Protein AF-A0A7V9GEY4-F1 (afdb_monomer_lite)

pLDDT: mean 82.8, std 13.48, range [38.94, 95.38]

Radius of gyration: 15.76 Å; chains: 1; bounding box: 34×38×44 Å

Structure (mmCIF, N/CA/C/O backbone):
data_AF-A0A7V9GEY4-F1
#
_entry.id   AF-A0A7V9GEY4-F1
#
loop_
_atom_site.group_PDB
_atom_site.id
_atom_site.type_symbol
_atom_site.label_atom_id
_atom_site.label_alt_id
_atom_site.label_comp_id
_atom_site.label_asym_id
_atom_site.label_entity_id
_atom_site.label_seq_id
_atom_site.pdbx_PDB_ins_code
_atom_site.Cartn_x
_atom_site.Cartn_y
_atom_site.Cartn_z
_atom_site.occupancy
_atom_site.B_iso_or_equiv
_atom_site.auth_seq_id
_atom_site.auth_comp_id
_atom_site.auth_asym_id
_atom_site.auth_atom_id
_atom_site.pdbx_PDB_model_num
ATOM 1 N N . MET A 1 1 ? 24.020 24.009 -26.865 1.00 38.94 1 MET A N 1
ATOM 2 C CA . MET A 1 1 ? 23.546 24.296 -25.497 1.00 38.94 1 MET A CA 1
ATOM 3 C C . MET A 1 1 ? 22.520 23.239 -25.158 1.00 38.94 1 MET A C 1
ATOM 5 O O . MET A 1 1 ? 21.375 23.372 -25.557 1.00 38.94 1 MET A O 1
ATOM 9 N N . THR A 1 2 ? 22.962 22.140 -24.557 1.00 47.91 2 THR A N 1
ATOM 10 C CA . THR A 1 2 ? 22.075 21.074 -24.083 1.00 47.91 2 THR A CA 1
ATOM 11 C C . THR A 1 2 ? 21.641 21.484 -22.682 1.00 47.91 2 THR A C 1
ATOM 13 O O . THR A 1 2 ? 22.507 21.685 -21.830 1.00 47.91 2 THR A O 1
ATOM 16 N N . GLU A 1 3 ? 20.345 21.709 -22.462 1.00 53.84 3 GLU A N 1
ATOM 17 C CA . GLU A 1 3 ? 19.809 21.880 -21.107 1.00 53.84 3 GLU A CA 1
ATOM 18 C C . GLU A 1 3 ? 20.249 20.689 -20.240 1.00 53.84 3 GLU A C 1
ATOM 20 O O . GLU A 1 3 ? 20.260 19.554 -20.734 1.00 53.84 3 GLU A O 1
ATOM 25 N N . PRO A 1 4 ? 20.668 20.910 -18.982 1.00 57.25 4 PRO A N 1
ATOM 26 C CA . PRO A 1 4 ? 20.991 19.802 -18.101 1.00 57.25 4 PRO A CA 1
ATOM 27 C C . PRO A 1 4 ? 19.718 18.981 -17.884 1.00 57.25 4 PRO A C 1
ATOM 29 O O . PRO A 1 4 ? 18.686 19.526 -17.494 1.00 57.25 4 PRO A O 1
ATOM 32 N N . ALA A 1 5 ? 19.796 17.677 -18.162 1.00 65.06 5 ALA A N 1
ATOM 33 C CA . ALA A 1 5 ? 18.721 16.739 -17.875 1.00 65.06 5 ALA A CA 1
ATOM 34 C C . ALA A 1 5 ? 18.314 16.885 -16.404 1.00 65.06 5 ALA A C 1
ATOM 36 O O . ALA A 1 5 ? 19.161 16.844 -15.508 1.00 65.06 5 ALA A O 1
ATOM 37 N N . GLU A 1 6 ? 17.026 17.115 -16.173 1.00 69.56 6 GLU A N 1
ATOM 38 C CA . GLU A 1 6 ? 16.479 17.311 -14.840 1.00 69.56 6 GLU A CA 1
ATOM 39 C C . GLU A 1 6 ? 16.824 16.101 -13.944 1.00 69.56 6 GLU A C 1
ATOM 41 O O . GLU A 1 6 ? 16.736 14.959 -14.411 1.00 69.56 6 GLU A O 1
ATOM 46 N N . PRO A 1 7 ? 17.236 16.300 -12.675 1.00 71.44 7 PRO A N 1
ATOM 47 C CA . PRO A 1 7 ? 17.509 15.182 -11.782 1.00 71.44 7 PRO A CA 1
ATOM 48 C C . PRO A 1 7 ? 16.271 14.285 -11.690 1.00 71.44 7 PRO A C 1
ATOM 50 O O . PRO A 1 7 ? 15.170 14.784 -11.461 1.00 71.44 7 PRO A O 1
ATOM 53 N N . ALA A 1 8 ? 16.440 12.964 -11.811 1.00 71.94 8 ALA A N 1
ATOM 54 C CA . ALA A 1 8 ? 15.327 12.003 -11.796 1.00 71.94 8 ALA A CA 1
ATOM 55 C C . ALA A 1 8 ? 14.408 12.156 -10.564 1.00 71.94 8 ALA A C 1
ATOM 57 O O . ALA A 1 8 ? 13.204 11.943 -10.645 1.00 71.94 8 ALA A O 1
ATOM 58 N N . TRP A 1 9 ? 14.968 12.603 -9.436 1.00 75.81 9 TRP A N 1
ATOM 59 C CA . TRP A 1 9 ? 14.229 12.930 -8.217 1.00 75.81 9 TRP A CA 1
ATOM 60 C C . TRP A 1 9 ? 13.323 14.167 -8.350 1.00 75.81 9 TRP A C 1
ATOM 62 O O . TRP A 1 9 ? 12.238 14.207 -7.780 1.00 75.81 9 TRP A O 1
ATOM 72 N N . THR A 1 10 ? 13.736 15.187 -9.103 1.00 83.56 10 THR A N 1
ATOM 73 C CA . THR A 1 10 ? 12.925 16.394 -9.319 1.00 83.56 10 THR A CA 1
ATOM 74 C C . THR A 1 10 ? 11.763 16.106 -10.267 1.00 83.56 10 THR A C 1
ATOM 76 O O . THR A 1 10 ? 10.643 16.530 -9.985 1.00 83.56 10 THR A O 1
ATOM 79 N N . ALA A 1 11 ? 11.997 15.300 -11.308 1.00 79.12 11 ALA A N 1
ATOM 80 C CA . ALA A 1 11 ? 10.933 14.781 -12.164 1.00 79.12 11 ALA A CA 1
ATOM 81 C C . ALA A 1 11 ? 9.921 13.942 -11.358 1.00 79.12 11 ALA A C 1
ATOM 83 O O . ALA A 1 11 ? 8.718 14.169 -11.458 1.00 79.12 11 ALA A O 1
ATOM 84 N N . LEU A 1 12 ? 10.413 13.064 -10.474 1.00 75.19 12 LEU A N 1
ATOM 85 C CA . LEU A 1 12 ? 9.590 12.267 -9.559 1.00 75.19 12 LEU A CA 1
ATOM 86 C C . LEU A 1 12 ? 8.729 13.143 -8.637 1.00 75.19 12 LEU A C 1
ATOM 88 O O . LEU A 1 12 ? 7.526 12.928 -8.513 1.00 75.19 12 LEU A O 1
ATOM 92 N N . LEU A 1 13 ? 9.331 14.144 -7.990 1.00 83.69 13 LEU A N 1
ATOM 93 C CA . LEU A 1 13 ? 8.601 15.046 -7.099 1.00 83.69 13 LEU A CA 1
ATOM 94 C C . LEU A 1 13 ? 7.536 15.853 -7.848 1.00 83.69 13 LEU A C 1
ATOM 96 O O . LEU A 1 13 ? 6.443 16.042 -7.322 1.00 83.69 13 LEU A O 1
ATOM 100 N N . ARG A 1 14 ? 7.829 16.311 -9.070 1.00 81.25 14 ARG A N 1
ATOM 101 C CA . ARG A 1 14 ? 6.854 17.024 -9.908 1.00 81.25 14 ARG A CA 1
ATOM 102 C C . ARG A 1 14 ? 5.678 16.137 -10.294 1.00 81.25 14 ARG A C 1
ATOM 104 O O . ARG A 1 14 ? 4.545 16.598 -10.206 1.00 81.25 14 ARG A O 1
ATOM 111 N N . GLU A 1 15 ? 5.929 14.883 -10.660 1.00 79.00 15 GLU A N 1
ATOM 112 C CA . GLU A 1 15 ? 4.873 13.918 -10.980 1.00 79.00 15 GLU A CA 1
ATOM 113 C C . GLU A 1 15 ? 3.974 13.656 -9.760 1.00 79.00 15 GLU A C 1
ATOM 115 O O . GLU A 1 15 ? 2.754 13.765 -9.861 1.00 79.00 15 GLU A O 1
ATOM 120 N N . ILE A 1 16 ? 4.566 13.441 -8.578 1.00 75.31 16 ILE A N 1
ATOM 121 C CA . ILE A 1 16 ? 3.821 13.272 -7.318 1.00 75.31 16 ILE A CA 1
ATOM 122 C C . ILE A 1 16 ? 2.949 14.501 -7.013 1.00 75.31 16 ILE A C 1
ATOM 124 O O . ILE A 1 16 ? 1.782 14.355 -6.650 1.00 75.31 16 ILE A O 1
ATOM 128 N N . ILE A 1 17 ? 3.493 15.713 -7.167 1.00 76.50 17 ILE A N 1
ATOM 129 C CA . ILE A 1 17 ? 2.765 16.967 -6.908 1.00 76.50 17 ILE A CA 1
ATOM 130 C C . ILE A 1 17 ? 1.625 17.167 -7.916 1.00 76.50 17 ILE A C 1
ATOM 132 O O . ILE A 1 17 ? 0.539 17.588 -7.521 1.00 76.50 17 ILE A O 1
ATOM 136 N N . SER A 1 18 ? 1.850 16.851 -9.196 1.00 71.62 18 SER A N 1
ATOM 137 C CA . SER A 1 18 ? 0.827 16.951 -10.244 1.00 71.62 18 SER A CA 1
ATOM 138 C C . SER A 1 18 ? -0.358 16.033 -9.947 1.00 71.62 18 SER A C 1
ATOM 140 O O . SER A 1 18 ? -1.504 16.471 -9.986 1.00 71.62 18 SER A O 1
ATOM 142 N N . ILE A 1 19 ? -0.084 14.784 -9.559 1.00 65.81 19 ILE A N 1
ATOM 143 C CA . ILE A 1 19 ? -1.118 13.789 -9.245 1.00 65.81 19 ILE A CA 1
ATOM 144 C C . ILE A 1 19 ? -1.886 14.183 -7.977 1.00 65.81 19 ILE A C 1
ATOM 146 O O . ILE A 1 19 ? -3.114 14.141 -7.961 1.00 65.81 19 ILE A O 1
ATOM 150 N N . ALA A 1 20 ? -1.190 14.653 -6.936 1.00 63.56 20 ALA A N 1
ATOM 151 C CA . ALA A 1 20 ? -1.826 15.127 -5.705 1.00 63.56 20 ALA A CA 1
ATOM 152 C C . ALA A 1 20 ? -2.714 16.374 -5.911 1.00 63.56 20 ALA A C 1
ATOM 154 O O . ALA A 1 20 ? -3.627 16.611 -5.121 1.00 63.56 20 ALA A O 1
ATOM 155 N N . GLY A 1 21 ? -2.447 17.177 -6.949 1.00 59.56 21 GLY A N 1
ATOM 156 C CA . GLY A 1 21 ? -3.256 18.341 -7.322 1.00 59.56 21 GLY A CA 1
ATOM 157 C C . GLY A 1 21 ? -4.485 18.015 -8.181 1.00 59.56 21 GLY A C 1
ATOM 158 O O . GLY A 1 21 ? -5.441 18.792 -8.185 1.00 59.56 21 GLY A O 1
ATOM 159 N N . GLU A 1 22 ? -4.477 16.880 -8.887 1.00 55.34 22 GLU A N 1
ATOM 160 C CA . GLU A 1 22 ? -5.509 16.492 -9.861 1.00 55.34 22 GLU A CA 1
ATOM 161 C C . GLU A 1 22 ? -6.452 15.389 -9.350 1.00 55.34 22 GLU A C 1
ATOM 163 O O . GLU A 1 22 ? -7.631 15.357 -9.721 1.00 55.34 22 GLU A O 1
ATOM 168 N N . GLU A 1 23 ? -5.990 14.520 -8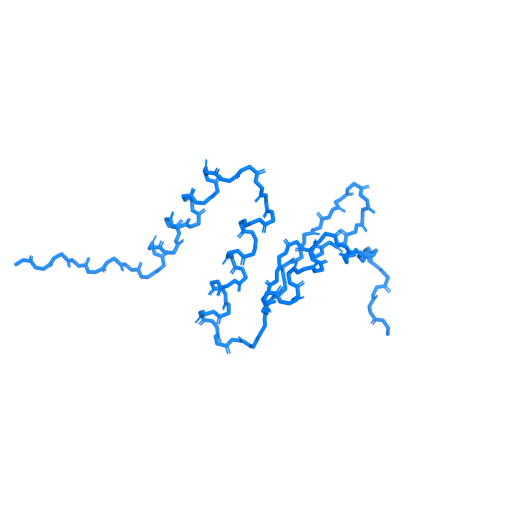.448 1.00 53.50 23 GLU A N 1
ATOM 169 C CA . GLU A 1 23 ? -6.786 13.416 -7.915 1.00 53.50 23 GLU A CA 1
ATOM 170 C C . GLU A 1 23 ? -7.409 13.744 -6.552 1.00 53.50 23 GLU A C 1
ATOM 172 O O . GLU A 1 23 ? -6.742 13.898 -5.534 1.00 53.50 23 GLU A O 1
ATOM 177 N N . ARG A 1 24 ? -8.746 13.741 -6.505 1.00 59.00 24 ARG A N 1
ATOM 178 C CA . ARG A 1 24 ? -9.521 13.682 -5.251 1.00 59.00 24 ARG A CA 1
ATOM 179 C C . ARG A 1 24 ? -9.536 12.281 -4.612 1.00 59.00 24 ARG A C 1
ATOM 181 O O . ARG A 1 24 ? -10.244 12.088 -3.628 1.00 59.00 24 ARG A O 1
ATOM 188 N N . ASP A 1 25 ? -8.800 11.312 -5.161 1.00 77.12 25 ASP A N 1
ATOM 189 C CA . ASP A 1 25 ? -8.760 9.927 -4.684 1.00 77.12 25 ASP A CA 1
ATOM 190 C C . ASP A 1 25 ? -7.354 9.546 -4.201 1.00 77.12 25 ASP A C 1
ATOM 192 O O . ASP A 1 25 ? -6.471 9.205 -4.986 1.00 77.12 25 ASP A O 1
ATOM 196 N N . LEU A 1 26 ? -7.172 9.562 -2.877 1.00 82.75 26 LEU A N 1
ATOM 197 C CA . LEU A 1 26 ? -5.943 9.140 -2.201 1.00 82.75 26 LEU A CA 1
ATOM 198 C C . LEU A 1 26 ? -5.483 7.739 -2.642 1.00 82.75 26 LEU A C 1
ATOM 200 O O . LEU A 1 26 ? -4.282 7.485 -2.686 1.00 82.75 26 LEU A O 1
ATOM 204 N N . ARG A 1 27 ? -6.399 6.824 -2.990 1.00 86.94 27 ARG A N 1
ATOM 205 C CA . ARG A 1 27 ? -6.018 5.469 -3.419 1.00 86.94 27 ARG A CA 1
ATOM 206 C C . ARG A 1 27 ? -5.255 5.474 -4.737 1.00 86.94 27 ARG A C 1
ATOM 208 O O . ARG A 1 27 ? -4.269 4.753 -4.868 1.00 86.94 27 ARG A O 1
ATOM 215 N N . SER A 1 28 ? -5.681 6.284 -5.704 1.00 85.62 28 SER A N 1
ATOM 216 C CA . SER A 1 28 ? -5.021 6.332 -7.010 1.00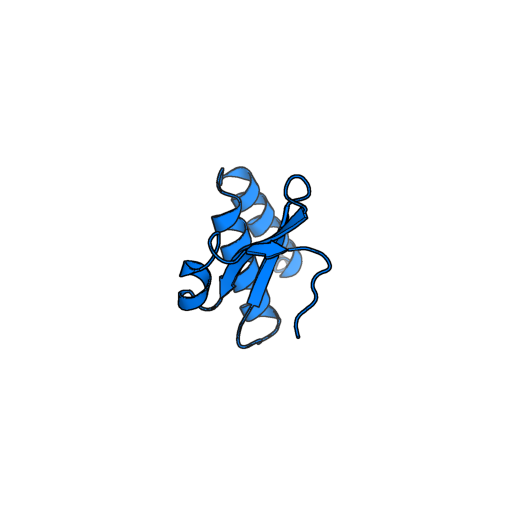 85.62 28 SER A CA 1
ATOM 217 C C . SER A 1 28 ? -3.601 6.903 -6.894 1.00 85.62 28 SER A C 1
ATOM 219 O O . SER A 1 28 ? -2.660 6.282 -7.400 1.00 85.62 28 SER A O 1
ATOM 221 N N . LEU A 1 29 ? -3.417 7.944 -6.071 1.00 88.12 29 LEU A N 1
ATOM 222 C CA . LEU A 1 29 ? -2.098 8.466 -5.710 1.00 88.12 29 LEU A CA 1
ATOM 223 C C . LEU A 1 29 ? -1.211 7.386 -5.070 1.00 88.12 29 LEU A C 1
ATOM 225 O O . LEU A 1 29 ? -0.076 7.184 -5.498 1.00 88.12 29 LEU A O 1
ATOM 229 N N . LEU A 1 30 ? -1.709 6.665 -4.059 1.00 91.81 30 LEU A N 1
ATOM 230 C CA . LEU A 1 30 ? -0.910 5.658 -3.346 1.00 91.81 30 LEU A CA 1
ATOM 231 C C . LEU A 1 30 ? -0.574 4.439 -4.216 1.00 91.81 30 LEU A C 1
ATOM 233 O O . LEU A 1 30 ? 0.527 3.897 -4.104 1.00 91.81 30 LEU A O 1
ATOM 237 N N . ARG A 1 31 ? -1.464 4.044 -5.130 1.00 91.25 31 ARG A N 1
ATOM 238 C CA . ARG A 1 31 ? -1.168 3.045 -6.165 1.00 91.25 31 ARG A CA 1
ATOM 239 C C . ARG A 1 31 ? -0.048 3.511 -7.094 1.00 91.25 31 ARG A C 1
ATOM 241 O O . ARG A 1 31 ? 0.851 2.733 -7.413 1.00 91.25 31 ARG A O 1
ATOM 248 N N . HIS A 1 32 ? -0.074 4.772 -7.525 1.00 89.81 32 HIS A N 1
ATOM 249 C CA . HIS A 1 32 ? 0.975 5.325 -8.386 1.00 89.81 32 HIS A CA 1
ATOM 250 C C . HIS A 1 32 ? 2.324 5.374 -7.662 1.00 89.81 32 HIS A C 1
ATOM 252 O O . HIS A 1 32 ? 3.341 4.946 -8.207 1.00 89.81 32 HIS A O 1
ATOM 258 N N . VAL A 1 33 ? 2.322 5.772 -6.387 1.00 91.38 33 VAL A N 1
ATOM 259 C CA . VAL A 1 33 ? 3.504 5.707 -5.514 1.00 91.38 33 VAL A CA 1
ATOM 260 C C . VAL A 1 33 ? 4.034 4.273 -5.397 1.00 91.38 33 VAL A C 1
ATOM 262 O O . VAL A 1 33 ? 5.235 4.065 -5.557 1.00 91.38 33 VAL A O 1
ATOM 265 N N . ALA A 1 34 ? 3.174 3.268 -5.193 1.00 93.06 34 ALA A N 1
ATOM 266 C CA . ALA A 1 34 ? 3.591 1.862 -5.124 1.00 93.06 34 ALA A CA 1
ATOM 267 C C . ALA A 1 34 ? 4.287 1.385 -6.415 1.00 93.06 34 ALA A C 1
ATOM 269 O O . ALA A 1 34 ? 5.286 0.662 -6.361 1.00 93.06 34 ALA A O 1
ATOM 270 N N . ARG A 1 35 ? 3.796 1.819 -7.584 1.00 91.75 35 ARG A N 1
ATOM 271 C CA . ARG A 1 35 ? 4.420 1.541 -8.892 1.00 91.75 35 ARG A CA 1
ATOM 272 C C . ARG A 1 35 ? 5.796 2.181 -9.017 1.00 91.75 35 ARG A C 1
ATOM 274 O O . ARG A 1 35 ? 6.742 1.510 -9.428 1.00 91.75 35 ARG A O 1
ATOM 281 N N . LEU A 1 36 ? 5.918 3.443 -8.617 1.00 90.69 36 LEU A N 1
ATOM 282 C CA . LEU A 1 36 ? 7.185 4.172 -8.639 1.00 90.69 36 LEU A CA 1
ATOM 283 C C . LEU A 1 36 ? 8.228 3.533 -7.711 1.00 90.69 36 LEU A C 1
ATOM 285 O O . LEU A 1 36 ? 9.379 3.359 -8.107 1.00 90.69 36 LEU A O 1
ATOM 289 N N . VAL A 1 37 ? 7.828 3.124 -6.503 1.00 91.81 37 VAL A N 1
ATOM 290 C CA . VAL A 1 37 ? 8.725 2.465 -5.539 1.00 91.81 37 VAL A CA 1
ATOM 291 C C . VAL A 1 37 ? 9.239 1.133 -6.077 1.00 91.81 37 VAL A C 1
ATOM 293 O O . VAL A 1 37 ? 10.440 0.879 -5.996 1.00 91.81 37 VAL A O 1
ATOM 296 N N . VAL A 1 38 ? 8.374 0.300 -6.663 1.00 94.62 38 VAL A N 1
ATOM 297 C CA . VAL A 1 38 ? 8.796 -0.959 -7.304 1.00 94.62 38 VAL A CA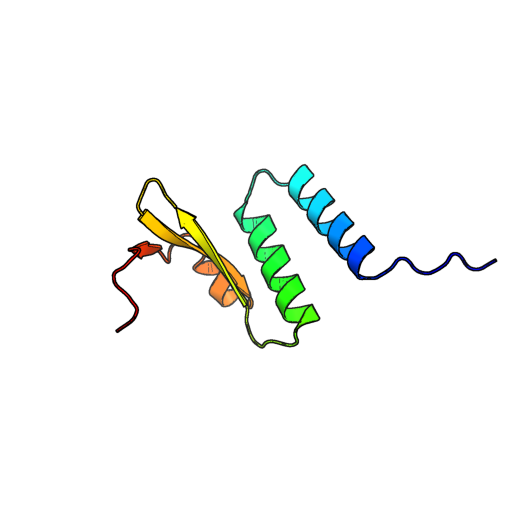 1
ATOM 298 C C . VAL A 1 38 ? 9.795 -0.693 -8.426 1.00 94.62 38 VAL A C 1
ATOM 300 O O . VAL A 1 38 ? 10.868 -1.294 -8.443 1.00 94.62 38 VAL A O 1
ATOM 303 N N . ALA A 1 39 ? 9.493 0.257 -9.316 1.00 90.94 39 ALA A N 1
ATOM 304 C CA . ALA A 1 39 ? 10.371 0.599 -10.432 1.00 90.94 39 ALA A CA 1
ATOM 305 C C . ALA A 1 39 ? 11.749 1.105 -9.968 1.00 90.94 39 ALA A C 1
ATOM 307 O O . ALA A 1 39 ? 12.761 0.807 -10.597 1.00 90.94 39 ALA A O 1
ATOM 308 N N . PHE A 1 40 ? 11.795 1.849 -8.860 1.00 92.75 40 PHE A N 1
ATOM 309 C CA . PHE A 1 40 ? 13.032 2.417 -8.326 1.00 92.75 40 PHE A CA 1
ATOM 310 C C . PHE A 1 40 ? 13.862 1.422 -7.506 1.00 92.75 40 PHE A C 1
ATOM 312 O O . PHE A 1 40 ? 15.089 1.444 -7.559 1.00 92.75 40 PHE A O 1
ATOM 319 N N . THR A 1 41 ? 13.208 0.557 -6.730 1.00 91.56 41 THR A N 1
ATOM 320 C CA . THR A 1 41 ? 13.885 -0.381 -5.816 1.00 91.56 41 THR A CA 1
ATOM 321 C C . THR A 1 41 ? 14.164 -1.745 -6.437 1.00 91.56 41 THR A C 1
ATOM 323 O O . THR A 1 41 ? 14.891 -2.534 -5.839 1.00 91.56 41 THR A O 1
ATOM 326 N N . ALA A 1 42 ? 13.595 -2.026 -7.614 1.00 92.38 42 ALA A N 1
ATOM 327 C CA . ALA A 1 42 ? 13.570 -3.352 -8.227 1.00 92.38 42 ALA A CA 1
ATOM 328 C C . ALA A 1 42 ? 12.962 -4.439 -7.314 1.00 92.38 42 ALA A C 1
ATOM 330 O O . ALA A 1 42 ? 13.299 -5.614 -7.437 1.00 92.38 42 ALA A O 1
ATOM 331 N N . ALA A 1 43 ? 12.077 -4.049 -6.391 1.00 93.25 43 ALA A N 1
ATOM 332 C CA . ALA A 1 43 ? 11.316 -4.981 -5.568 1.00 93.25 43 ALA A CA 1
ATOM 333 C C . ALA A 1 43 ? 10.232 -5.692 -6.392 1.00 93.25 43 ALA A C 1
ATOM 335 O O . ALA A 1 43 ? 9.666 -5.112 -7.314 1.00 93.25 43 ALA A O 1
ATOM 336 N N . ASP A 1 44 ? 9.876 -6.919 -6.012 1.00 93.19 44 ASP A N 1
ATOM 337 C CA . ASP A 1 44 ? 8.828 -7.685 -6.703 1.00 93.19 44 ASP A CA 1
ATOM 338 C C . ASP A 1 44 ? 7.407 -7.155 -6.429 1.00 93.19 44 ASP A C 1
ATOM 340 O O . ASP A 1 44 ? 6.483 -7.377 -7.215 1.00 93.19 44 ASP A O 1
ATOM 344 N N . ALA A 1 45 ? 7.217 -6.469 -5.298 1.00 93.50 45 ALA A N 1
ATOM 345 C CA . ALA A 1 45 ? 5.932 -5.941 -4.855 1.00 93.50 45 ALA A CA 1
ATOM 346 C C . ALA A 1 45 ? 6.108 -4.749 -3.902 1.00 93.50 45 ALA A C 1
ATOM 348 O O . ALA A 1 45 ? 7.116 -4.635 -3.202 1.00 93.50 45 ALA A O 1
ATOM 349 N N . CYS A 1 46 ? 5.094 -3.887 -3.828 1.00 95.19 46 CYS A N 1
ATOM 350 C CA . CYS A 1 46 ? 5.006 -2.823 -2.830 1.00 95.19 46 CYS A CA 1
ATOM 351 C C . CYS A 1 46 ? 3.575 -2.728 -2.298 1.00 95.19 46 CYS A C 1
ATOM 353 O O . CYS A 1 46 ? 2.618 -2.771 -3.066 1.00 95.19 46 CYS A O 1
ATOM 355 N N . PHE A 1 47 ? 3.435 -2.581 -0.979 1.00 95.38 47 PHE A N 1
ATOM 356 C CA . PHE A 1 47 ? 2.150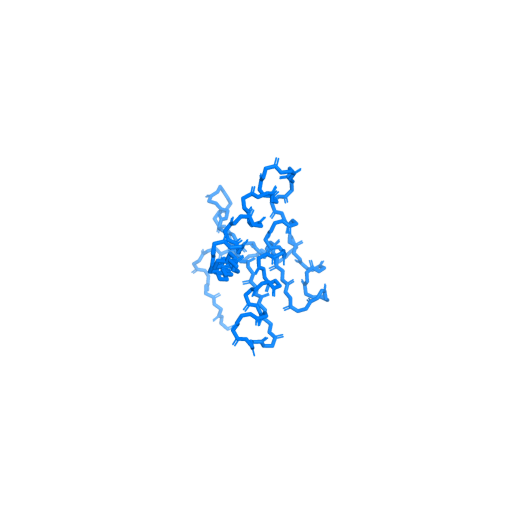 -2.443 -0.297 1.00 95.38 47 PHE A CA 1
ATOM 357 C C . PHE A 1 47 ? 2.164 -1.178 0.550 1.00 95.38 47 PHE A C 1
ATOM 359 O O . PHE A 1 47 ? 2.942 -1.056 1.499 1.00 95.38 47 PHE A O 1
ATOM 366 N N . VAL A 1 48 ? 1.286 -0.241 0.222 1.00 94.94 48 VAL A N 1
ATOM 367 C CA . VAL A 1 48 ? 1.178 1.042 0.904 1.00 94.94 48 VAL A CA 1
ATOM 368 C C . VAL A 1 48 ? 0.023 0.985 1.885 1.00 94.94 48 VAL A C 1
ATOM 370 O O . VAL A 1 48 ? -1.142 0.852 1.505 1.00 94.94 48 VAL A O 1
ATOM 373 N N . HIS A 1 49 ? 0.368 1.102 3.160 1.00 93.81 49 HIS A N 1
ATOM 374 C CA . HIS A 1 49 ? -0.575 1.056 4.260 1.00 93.81 49 HIS A CA 1
ATOM 375 C C . HIS A 1 49 ? -0.758 2.446 4.870 1.00 93.81 49 HIS A C 1
ATOM 377 O O . HIS A 1 49 ? 0.218 3.156 5.114 1.00 93.81 49 HIS A O 1
ATOM 383 N N . VAL A 1 50 ? -2.007 2.820 5.136 1.00 92.25 50 VAL A N 1
ATOM 384 C CA . VAL A 1 50 ? -2.372 4.069 5.812 1.00 92.25 50 VAL A CA 1
ATOM 385 C C . VAL A 1 50 ? -2.928 3.735 7.186 1.00 92.25 50 VAL A C 1
ATOM 387 O O . VAL A 1 50 ? -3.720 2.809 7.336 1.00 92.25 50 VAL A O 1
ATOM 390 N N . VAL A 1 51 ? -2.509 4.500 8.189 1.00 92.06 51 VAL A N 1
ATOM 391 C CA . VAL A 1 51 ? -3.042 4.384 9.547 1.00 92.06 51 VAL A CA 1
ATOM 392 C C . VAL A 1 51 ? -4.308 5.229 9.652 1.00 92.06 51 VAL A C 1
ATOM 394 O O . VAL A 1 51 ? -4.239 6.457 9.581 1.00 92.06 51 VAL A O 1
ATOM 397 N N . ASP A 1 52 ? -5.440 4.562 9.848 1.00 90.00 52 ASP A N 1
ATOM 398 C CA . ASP A 1 52 ? -6.710 5.165 10.236 1.00 90.00 52 ASP A CA 1
ATOM 399 C C . ASP A 1 52 ? -6.721 5.314 11.764 1.00 90.00 52 ASP A C 1
ATOM 401 O O . ASP A 1 52 ? -6.765 4.337 12.515 1.00 90.00 52 ASP A O 1
ATOM 405 N N . ARG A 1 53 ? -6.587 6.553 12.241 1.00 89.12 53 ARG A N 1
ATOM 406 C CA . ARG A 1 53 ? -6.500 6.847 13.680 1.00 89.12 53 ARG A CA 1
ATOM 407 C C . ARG A 1 53 ? -7.859 6.847 14.364 1.00 89.12 53 ARG A C 1
ATOM 409 O O . ARG A 1 53 ? -7.892 6.658 15.576 1.00 89.12 53 ARG A O 1
ATOM 416 N N . ASP A 1 54 ? -8.933 7.051 13.609 1.00 90.44 54 ASP A N 1
ATOM 417 C CA . ASP A 1 54 ? -10.283 7.098 14.159 1.00 90.44 54 ASP A CA 1
ATOM 418 C C . ASP A 1 54 ? -10.769 5.682 14.475 1.00 90.44 54 ASP A C 1
ATOM 420 O O . ASP A 1 54 ? -11.411 5.461 15.502 1.00 90.44 54 ASP A O 1
ATOM 424 N N . THR A 1 55 ? -10.396 4.708 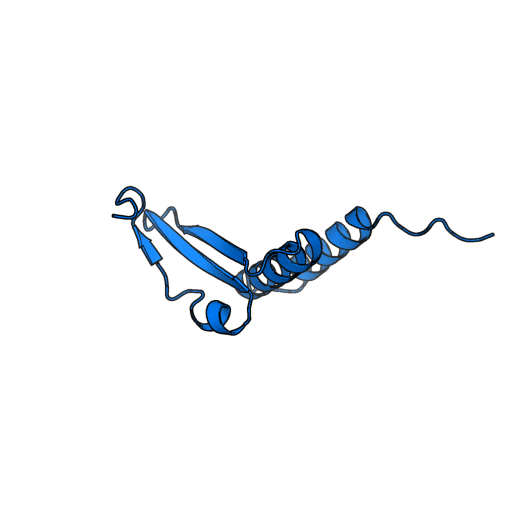13.638 1.00 90.12 55 THR A N 1
ATOM 425 C CA . THR A 1 55 ? -10.704 3.288 13.867 1.00 90.12 55 THR A CA 1
ATOM 426 C C . THR A 1 55 ? -9.566 2.498 14.513 1.00 90.12 55 THR A C 1
ATOM 428 O O . THR A 1 55 ? -9.772 1.348 14.890 1.00 90.12 55 THR A O 1
ATOM 431 N N . ALA A 1 56 ? -8.386 3.105 14.685 1.00 91.56 56 ALA A N 1
ATOM 432 C CA . ALA A 1 56 ? -7.165 2.442 15.148 1.00 91.56 56 ALA A CA 1
ATOM 433 C C . ALA A 1 56 ? -6.793 1.216 14.288 1.00 91.56 56 ALA A C 1
ATOM 435 O O . ALA A 1 56 ? -6.423 0.160 14.802 1.00 91.56 56 ALA A O 1
ATOM 436 N N . GLU A 1 57 ? -6.859 1.367 12.966 1.00 91.94 57 GLU A N 1
ATOM 437 C CA . GLU A 1 57 ? -6.563 0.306 12.001 1.00 91.94 57 GLU A CA 1
ATOM 438 C C . GLU A 1 57 ? -5.464 0.721 11.015 1.00 91.94 57 GLU A C 1
ATOM 440 O O . GLU A 1 57 ? -5.247 1.896 10.721 1.00 91.94 57 GLU A O 1
ATOM 445 N N . VAL A 1 58 ? -4.778 -0.272 10.459 1.00 92.25 58 VAL A N 1
ATOM 446 C CA . VAL A 1 58 ? -3.895 -0.141 9.302 1.00 92.25 58 VAL A CA 1
ATOM 447 C C . VAL A 1 58 ? -4.641 -0.650 8.080 1.00 92.25 58 VAL A C 1
ATOM 449 O O . VAL A 1 58 ? -5.020 -1.817 8.023 1.00 92.25 58 VAL A O 1
ATOM 452 N N . VAL A 1 59 ? -4.835 0.211 7.089 1.00 92.94 59 VAL A N 1
ATOM 453 C CA . VAL A 1 59 ? -5.595 -0.106 5.878 1.00 92.94 59 VAL A CA 1
ATOM 454 C C . VAL A 1 59 ? -4.649 -0.168 4.687 1.00 92.94 59 VAL A C 1
ATOM 456 O O . VAL A 1 59 ? -3.885 0.771 4.453 1.00 92.94 59 VAL A O 1
ATOM 459 N N . LEU A 1 60 ? -4.701 -1.250 3.908 1.00 94.38 60 LEU A N 1
ATOM 460 C CA . LEU A 1 60 ? -4.011 -1.305 2.618 1.00 94.38 60 LEU A CA 1
ATOM 461 C C . LEU A 1 60 ? -4.694 -0.329 1.658 1.00 94.38 60 LEU A C 1
ATOM 463 O O . LEU A 1 60 ? -5.871 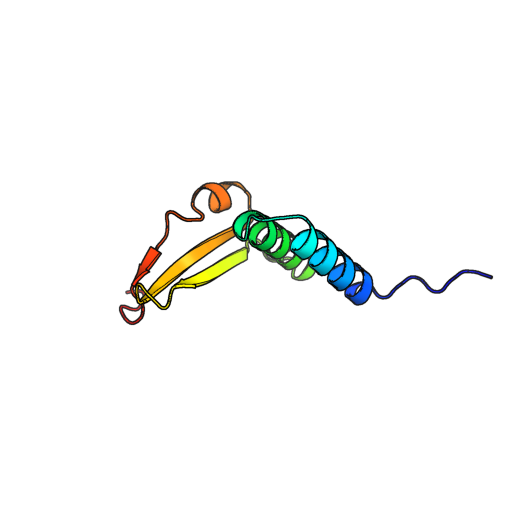-0.500 1.364 1.00 94.38 60 LEU A O 1
ATOM 467 N N . MET A 1 61 ? -3.980 0.674 1.155 1.00 93.38 61 MET A N 1
ATOM 468 C CA . MET A 1 61 ? -4.566 1.734 0.320 1.00 93.38 61 MET A CA 1
ATOM 469 C C . MET A 1 61 ? -3.972 1.830 -1.085 1.00 93.38 61 MET A C 1
ATOM 471 O O . MET A 1 61 ? -4.563 2.484 -1.939 1.00 93.38 61 MET A O 1
ATOM 475 N N . GLY A 1 62 ? -2.856 1.154 -1.345 1.00 93.81 62 GLY A N 1
ATOM 476 C CA . GLY A 1 62 ? -2.310 0.985 -2.688 1.00 93.81 62 GLY A CA 1
ATOM 477 C C . GLY A 1 62 ? -1.354 -0.195 -2.728 1.00 93.81 62 GLY A C 1
ATOM 478 O O . GLY A 1 62 ? -0.683 -0.477 -1.732 1.00 93.81 62 GLY A O 1
ATOM 479 N N . ALA A 1 63 ? -1.294 -0.901 -3.853 1.00 94.81 63 ALA A N 1
ATOM 480 C CA . ALA A 1 63 ? -0.369 -2.017 -3.994 1.00 94.81 63 ALA A CA 1
ATOM 481 C C . ALA A 1 63 ? 0.126 -2.231 -5.427 1.00 94.81 63 ALA A C 1
ATOM 483 O O . ALA A 1 63 ? -0.476 -1.791 -6.405 1.00 94.81 63 ALA A O 1
ATOM 484 N N . THR A 1 64 ? 1.226 -2.964 -5.538 1.00 93.94 64 THR A N 1
ATOM 485 C CA . THR A 1 64 ? 1.757 -3.514 -6.784 1.00 93.94 64 THR A CA 1
ATOM 486 C C . THR A 1 64 ? 2.227 -4.952 -6.570 1.00 93.94 64 THR A C 1
ATOM 488 O O . THR A 1 64 ? 2.836 -5.224 -5.533 1.00 93.94 64 THR A O 1
ATOM 491 N N . PRO A 1 65 ? 2.000 -5.877 -7.530 1.00 92.38 65 PRO A N 1
ATOM 492 C CA . PRO A 1 65 ? 1.289 -5.710 -8.813 1.00 92.38 65 PRO A CA 1
ATOM 493 C C . PRO A 1 65 ? -0.230 -5.460 -8.693 1.00 92.38 65 PRO A C 1
ATOM 495 O O . PRO A 1 65 ? -0.808 -5.674 -7.631 1.00 92.38 65 PRO A O 1
ATOM 498 N N . ASP A 1 66 ? -0.884 -5.062 -9.795 1.00 88.62 66 ASP A N 1
ATOM 499 C CA . ASP A 1 66 ? -2.304 -4.638 -9.849 1.00 88.62 66 ASP A CA 1
ATOM 500 C C . ASP A 1 66 ? -3.302 -5.650 -9.249 1.00 88.62 66 ASP A C 1
ATOM 502 O O . ASP A 1 66 ? -4.362 -5.273 -8.754 1.00 88.62 66 ASP A O 1
ATOM 506 N N . GLN A 1 67 ? -2.949 -6.937 -9.234 1.00 90.75 67 GLN A N 1
ATOM 507 C CA . GLN A 1 67 ? -3.726 -7.993 -8.578 1.00 90.75 67 GLN A CA 1
ATOM 508 C C . GLN A 1 67 ? -3.899 -7.776 -7.064 1.00 90.75 67 GLN A C 1
ATOM 510 O O . GLN A 1 67 ? -4.934 -8.136 -6.510 1.00 90.75 67 GLN A O 1
ATOM 515 N N . PHE A 1 68 ? -2.910 -7.176 -6.395 1.00 91.88 68 PHE A N 1
ATOM 516 C CA . PHE A 1 68 ? -2.995 -6.844 -4.973 1.00 91.88 68 PHE A CA 1
ATOM 517 C C . PHE A 1 68 ? -3.703 -5.513 -4.734 1.00 91.88 68 PHE A C 1
ATOM 519 O O . PHE A 1 68 ? -4.325 -5.336 -3.690 1.00 91.88 68 PHE A O 1
ATOM 526 N N . ASP A 1 69 ? -3.661 -4.592 -5.699 1.00 90.06 69 ASP A N 1
ATOM 527 C CA . ASP A 1 69 ? -4.359 -3.306 -5.592 1.00 90.06 69 ASP A CA 1
ATOM 528 C C . ASP A 1 69 ? -5.885 -3.479 -5.568 1.00 90.06 69 ASP A C 1
ATOM 530 O O . ASP A 1 69 ? -6.599 -2.705 -4.931 1.00 90.06 69 ASP A O 1
ATOM 534 N N . ALA A 1 70 ? -6.390 -4.565 -6.161 1.00 89.81 70 ALA A N 1
ATOM 535 C CA . ALA A 1 70 ? -7.791 -4.969 -6.054 1.00 89.81 70 ALA A CA 1
ATOM 536 C C . ALA A 1 70 ? -8.255 -5.221 -4.601 1.00 89.81 70 ALA A C 1
ATOM 538 O O . ALA A 1 70 ? -9.454 -5.176 -4.333 1.00 89.81 70 ALA A O 1
ATOM 539 N N . LEU A 1 71 ? -7.326 -5.465 -3.667 1.00 91.12 71 LEU A N 1
ATOM 540 C CA . LEU A 1 71 ? -7.592 -5.655 -2.234 1.00 91.12 71 LEU A CA 1
ATOM 541 C C . LEU A 1 71 ? -7.414 -4.359 -1.417 1.00 91.12 71 LEU A C 1
ATOM 543 O O . LEU A 1 71 ? -7.608 -4.346 -0.196 1.00 91.12 71 LEU A O 1
ATOM 547 N N . ALA A 1 72 ? -7.024 -3.255 -2.058 1.00 90.56 72 ALA A N 1
ATOM 548 C CA . ALA A 1 72 ? -6.862 -1.979 -1.377 1.00 90.56 72 ALA A CA 1
ATOM 549 C C . ALA A 1 72 ? -8.227 -1.427 -0.930 1.00 90.56 72 ALA A C 1
ATOM 551 O O . ALA A 1 72 ? -9.154 -1.287 -1.727 1.00 90.56 72 ALA A O 1
ATOM 552 N N . GLY A 1 73 ? -8.331 -1.082 0.351 1.00 89.12 73 GLY A N 1
ATOM 553 C CA . GLY A 1 73 ? -9.546 -0.660 1.045 1.00 89.12 73 GLY A CA 1
ATOM 554 C C . GLY A 1 73 ? -10.284 -1.803 1.748 1.00 89.12 73 GLY A C 1
ATOM 555 O O . GLY A 1 73 ? -11.066 -1.533 2.657 1.00 89.12 73 GLY A O 1
ATOM 556 N N . THR A 1 74 ? -10.020 -3.065 1.384 1.00 91.56 74 THR A N 1
ATOM 557 C CA . THR A 1 74 ? -10.660 -4.235 2.014 1.00 91.56 74 THR A CA 1
ATOM 558 C C . THR A 1 74 ? -9.809 -4.846 3.119 1.00 91.56 74 THR A C 1
ATOM 560 O O . THR A 1 74 ? -10.354 -5.361 4.091 1.00 91.56 74 THR A O 1
ATOM 563 N N . ILE A 1 75 ? -8.479 -4.798 2.988 1.00 90.75 75 ILE A N 1
ATOM 564 C CA . ILE A 1 75 ? -7.565 -5.285 4.026 1.00 90.75 75 ILE A CA 1
ATOM 565 C C . ILE A 1 75 ? -7.408 -4.198 5.087 1.00 90.75 75 ILE A C 1
ATOM 567 O O . ILE A 1 75 ? -6.818 -3.146 4.829 1.00 90.75 75 ILE A O 1
ATOM 571 N N . ARG A 1 76 ? -7.944 -4.477 6.276 1.00 91.44 76 ARG A N 1
ATOM 572 C CA . ARG A 1 76 ? -7.869 -3.633 7.470 1.00 91.44 76 ARG A CA 1
ATOM 573 C C . ARG A 1 76 ? -7.342 -4.489 8.613 1.00 91.44 76 ARG A C 1
ATOM 575 O O . ARG A 1 76 ? -7.852 -5.584 8.838 1.00 91.44 76 ARG A O 1
ATOM 582 N N . LEU A 1 77 ? -6.299 -4.019 9.283 1.00 90.50 77 LEU A N 1
ATOM 583 C CA . LEU A 1 77 ? -5.650 -4.723 10.383 1.00 90.50 77 LEU A CA 1
ATOM 584 C C . LEU A 1 77 ? -5.764 -3.875 11.653 1.00 90.50 77 LEU A C 1
ATOM 586 O O . LEU A 1 77 ? -5.336 -2.719 11.622 1.00 90.50 77 LEU A O 1
ATOM 590 N N . PRO A 1 78 ? -6.302 -4.403 12.763 1.00 88.75 78 PRO A N 1
ATOM 591 C CA . PRO A 1 78 ? -6.334 -3.673 14.023 1.00 88.75 78 PRO A CA 1
ATOM 592 C C . PRO A 1 78 ? -4.912 -3.375 14.511 1.00 88.75 78 PRO A C 1
ATOM 594 O O . PRO A 1 78 ? -4.015 -4.223 14.495 1.00 88.75 78 PRO A O 1
ATOM 597 N N . MET A 1 79 ? -4.689 -2.135 14.938 1.00 86.88 79 MET A N 1
ATOM 598 C CA . MET A 1 79 ? -3.401 -1.714 15.477 1.00 86.88 79 MET A CA 1
ATOM 599 C C . MET A 1 79 ? -3.130 -2.405 16.813 1.00 86.88 79 MET A C 1
ATOM 601 O O . MET A 1 79 ? -3.957 -2.388 17.718 1.00 86.88 79 MET A O 1
ATOM 605 N N . GLY A 1 80 ? -1.922 -2.950 16.965 1.00 82.00 80 GLY A N 1
ATOM 606 C CA . GLY A 1 80 ? -1.468 -3.543 18.226 1.00 82.00 80 GLY A CA 1
ATOM 607 C C . GLY A 1 80 ? -1.796 -5.025 18.412 1.00 82.00 80 GLY A C 1
ATOM 608 O O . GLY A 1 80 ? -1.334 -5.598 19.394 1.00 82.00 80 GLY A O 1
ATOM 609 N N . GLU A 1 81 ? -2.501 -5.668 17.477 1.00 70.06 81 GLU A N 1
ATOM 610 C CA . GLU A 1 81 ? -2.734 -7.122 17.542 1.00 70.06 81 GLU A CA 1
ATOM 611 C C . GLU A 1 81 ? -1.536 -7.955 17.050 1.00 70.06 81 GLU A C 1
ATOM 613 O O . GLU A 1 81 ? -1.421 -9.134 17.375 1.00 70.06 81 GLU A O 1
ATOM 618 N N . GLY A 1 82 ? -0.580 -7.332 16.351 1.00 62.75 82 GLY A N 1
ATOM 619 C CA . GLY A 1 82 ? 0.561 -8.035 15.764 1.00 62.75 82 GLY A CA 1
ATOM 620 C C . GLY A 1 82 ? 0.148 -8.986 14.631 1.00 62.75 82 GLY A C 1
ATOM 621 O O . GLY A 1 82 ? -1.028 -9.171 14.338 1.00 62.75 82 GLY A O 1
ATOM 622 N N . ILE A 1 83 ? 1.137 -9.571 13.956 1.00 61.28 83 ILE A N 1
ATOM 623 C CA . ILE A 1 83 ? 0.930 -10.686 13.022 1.00 61.28 83 ILE A CA 1
ATOM 624 C C . ILE A 1 83 ? 1.475 -11.919 13.752 1.00 61.28 83 ILE A C 1
ATOM 626 O O . ILE A 1 83 ? 2.680 -11.969 14.004 1.00 61.28 83 ILE A O 1
ATOM 630 N N . SER A 1 84 ? 0.605 -12.844 14.173 1.00 54.31 84 SER A N 1
ATOM 631 C CA . SER A 1 84 ? 0.999 -14.161 14.717 1.00 54.31 84 SER A CA 1
ATOM 632 C C . SER A 1 84 ? 0.985 -15.230 13.638 1.00 54.31 84 SER A C 1
ATOM 634 O O . SER A 1 84 ? 0.065 -15.189 12.793 1.00 54.31 84 SER A O 1
#

Sequence (84 aa):
MTEPAEPAWTALLREIISIAGEERDLRSLLRHVARLVVAFTAADACFVHVVDRDTAEVVLMGATPDQFDALAGTIRLPMGEGIS

Secondary structure (DSSP, 8-state):
-PPPPPPHHHHHHHHHHHHHHH-S-HHHHHHHHHHHHHHHHT-S-EEEEEEETTTTEEEEEEEESHHHHTTTTT-EEETTS---

Foldseek 3Di:
DDDPDDPPVVVVVVVLVVCVVPDPQPLVSVQVVFVVCCVVVVDQKDWDWDQDPVQQWIFGRHMPPPVVSVCGPVDIGHPPPDDD